Protein AF-A0A6L7A6V3-F1 (afdb_monomer_lite)

pLDDT: mean 77.05, std 11.84, range [55.84, 94.25]

InterPro domains:
  IPR019598 Universal stress protein B [NF003435] (1-65)
  IPR019598 Universal stress protein B [PF10625] (1-65)

Sequence (65 aa):
MISTVALFWALCVVCIVNMARYFSSLRALLVVLRNCDPLLYQYVDGGGFFTSHGQPNKQVRLVWY

Organism: Escherichia coli (NCBI:txid562)

Foldseek 3Di:
DDDPVVVVVVVVVVVVVVVVVVVVVVLVVLVVCCVPPVPLSVQLVVVCVPPPPRDVVSVVVVVVD

Structure (mmCIF, N/CA/C/O backbone):
data_AF-A0A6L7A6V3-F1
#
_entry.id   AF-A0A6L7A6V3-F1
#
loop_
_atom_site.group_PDB
_atom_site.id
_atom_site.type_symbol
_atom_site.label_atom_id
_atom_site.label_alt_id
_atom_site.label_comp_id
_atom_site.label_asym_id
_atom_site.label_entity_id
_atom_site.label_seq_id
_atom_site.pdbx_PDB_ins_code
_atom_site.Cartn_x
_atom_site.Cartn_y
_atom_site.Cartn_z
_atom_site.occupancy
_atom_site.B_iso_or_equiv
_atom_site.auth_seq_id
_atom_site.auth_comp_id
_atom_site.auth_asym_id
_atom_site.auth_atom_id
_atom_site.pdbx_PDB_model_num
ATOM 1 N N . MET A 1 1 ? 27.484 -5.591 -20.835 1.00 62.78 1 MET A N 1
ATOM 2 C CA . MET A 1 1 ? 27.212 -4.278 -20.208 1.00 62.78 1 MET A CA 1
ATOM 3 C C . MET A 1 1 ? 25.752 -4.279 -19.795 1.00 62.78 1 MET A C 1
ATOM 5 O O . MET A 1 1 ? 24.908 -4.466 -20.662 1.00 62.78 1 MET A O 1
ATOM 9 N N . ILE A 1 2 ? 25.446 -4.193 -18.498 1.00 76.81 2 ILE A N 1
ATOM 10 C CA . ILE A 1 2 ? 24.050 -4.111 -18.050 1.00 76.81 2 ILE A CA 1
ATOM 11 C C . ILE A 1 2 ? 23.509 -2.735 -18.468 1.00 76.81 2 ILE A C 1
ATOM 13 O O . ILE A 1 2 ? 24.158 -1.718 -18.227 1.00 76.81 2 ILE A O 1
ATOM 17 N N . SER A 1 3 ? 22.375 -2.695 -19.167 1.00 86.00 3 SER A N 1
ATOM 18 C CA . SER A 1 3 ? 21.786 -1.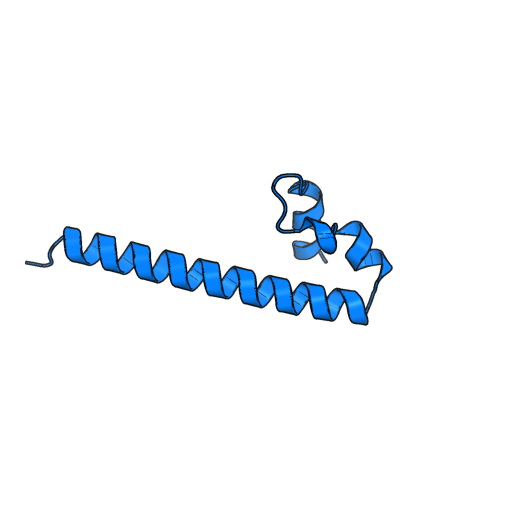424 -19.598 1.00 86.00 3 SER A CA 1
ATOM 19 C C . SER A 1 3 ? 21.183 -0.718 -18.385 1.00 86.00 3 SER A C 1
ATOM 21 O O . SER A 1 3 ? 20.283 -1.256 -17.739 1.00 86.00 3 SER A O 1
ATOM 23 N N . THR A 1 4 ? 21.653 0.487 -18.066 1.00 88.38 4 THR A N 1
ATOM 24 C CA . THR A 1 4 ? 21.090 1.333 -16.997 1.00 88.38 4 THR A CA 1
ATOM 25 C C . THR A 1 4 ? 19.597 1.595 -17.198 1.00 88.38 4 THR A C 1
ATOM 27 O O . THR A 1 4 ? 18.851 1.642 -16.224 1.00 88.38 4 THR A O 1
ATOM 30 N N . VAL A 1 5 ? 19.135 1.661 -18.453 1.00 89.38 5 VAL A N 1
ATOM 31 C CA . VAL A 1 5 ? 17.709 1.772 -18.808 1.00 89.38 5 VAL A CA 1
ATOM 32 C C . VAL A 1 5 ? 16.928 0.522 -18.394 1.00 89.38 5 VAL A C 1
ATOM 34 O O . VAL A 1 5 ? 15.824 0.636 -17.864 1.00 89.38 5 VAL A O 1
ATOM 37 N N . ALA A 1 6 ? 17.503 -0.669 -18.587 1.00 89.19 6 ALA A N 1
ATOM 38 C CA . ALA A 1 6 ? 16.876 -1.923 -18.171 1.00 89.19 6 ALA A CA 1
ATOM 39 C C . ALA A 1 6 ? 16.801 -2.040 -1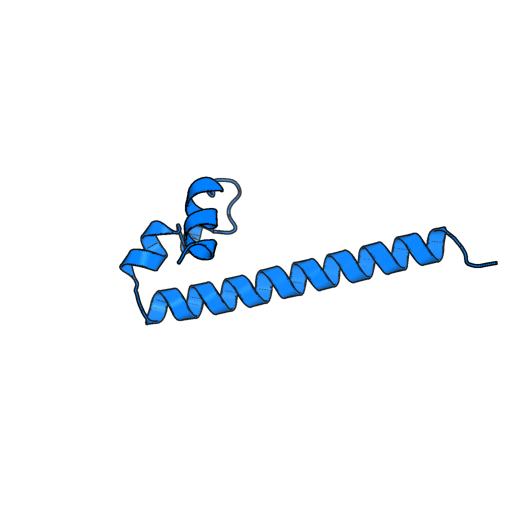6.639 1.00 89.19 6 ALA A C 1
ATOM 41 O O . ALA A 1 6 ? 15.778 -2.472 -16.112 1.00 89.19 6 ALA A O 1
ATOM 42 N N . LEU A 1 7 ? 17.842 -1.601 -15.920 1.00 90.75 7 LEU A N 1
ATOM 43 C CA . LEU A 1 7 ? 17.828 -1.547 -14.453 1.00 90.75 7 LEU A CA 1
ATOM 44 C C . LEU A 1 7 ? 16.787 -0.556 -13.923 1.00 90.75 7 LEU A C 1
ATOM 46 O O . LEU A 1 7 ? 16.056 -0.889 -12.995 1.00 90.75 7 LEU A O 1
ATOM 50 N N . PHE A 1 8 ? 16.683 0.631 -14.526 1.00 91.38 8 PHE A N 1
ATOM 51 C CA . PHE A 1 8 ? 15.672 1.621 -14.156 1.00 91.38 8 PHE A CA 1
ATOM 52 C C . PHE A 1 8 ? 14.259 1.052 -14.302 1.00 91.38 8 PHE A C 1
ATOM 54 O O . PHE A 1 8 ? 13.481 1.084 -13.352 1.00 91.38 8 PHE A O 1
ATOM 61 N N . TRP A 1 9 ? 13.954 0.448 -15.453 1.00 93.50 9 TRP A N 1
ATOM 62 C CA . TRP A 1 9 ? 12.656 -0.187 -15.683 1.00 93.50 9 TRP A CA 1
ATOM 63 C C . TRP A 1 9 ? 12.382 -1.342 -14.720 1.00 93.50 9 TRP A C 1
ATOM 65 O O . TRP A 1 9 ? 11.281 -1.431 -14.179 1.00 93.50 9 TRP A O 1
ATOM 75 N N . ALA A 1 10 ? 13.374 -2.194 -14.455 1.00 93.19 10 ALA A N 1
ATOM 76 C CA . ALA A 1 10 ? 13.235 -3.285 -13.496 1.00 93.19 10 ALA A CA 1
ATOM 77 C C . ALA A 1 10 ? 12.913 -2.761 -12.086 1.00 93.19 10 ALA A C 1
ATOM 79 O O . ALA A 1 10 ? 11.981 -3.250 -11.449 1.00 93.19 10 ALA A O 1
ATOM 80 N N . LEU A 1 11 ? 13.623 -1.728 -11.621 1.00 93.12 11 LEU A N 1
ATOM 81 C CA . LEU A 1 11 ? 13.356 -1.091 -10.331 1.00 93.12 11 LEU A CA 1
ATOM 82 C C . LEU A 1 11 ? 11.982 -0.415 -10.304 1.00 93.12 11 LEU A C 1
ATOM 84 O O . LEU A 1 11 ? 11.253 -0.589 -9.333 1.00 93.12 11 LEU A O 1
ATOM 88 N N . CYS A 1 12 ? 11.584 0.289 -11.367 1.00 93.44 12 CYS A N 1
ATOM 89 C CA . CYS A 1 12 ? 10.248 0.878 -11.473 1.00 93.44 12 CYS A CA 1
ATOM 90 C C . CYS A 1 12 ? 9.150 -0.184 -11.352 1.00 93.44 12 CYS A C 1
ATOM 92 O O . CYS A 1 12 ? 8.222 -0.012 -10.562 1.00 93.44 12 CYS A O 1
ATOM 94 N N . VAL A 1 13 ? 9.266 -1.297 -12.079 1.00 94.19 13 VAL A N 1
ATOM 95 C CA . VAL A 1 13 ? 8.288 -2.393 -12.024 1.00 94.19 13 VAL A CA 1
ATOM 96 C C . VAL A 1 13 ? 8.246 -3.014 -10.630 1.00 94.19 13 VAL A C 1
ATOM 98 O O . VAL A 1 13 ? 7.161 -3.175 -10.073 1.00 94.19 13 VAL A O 1
ATOM 101 N N . VAL A 1 14 ? 9.402 -3.307 -10.027 1.00 94.25 14 VAL A N 1
ATOM 102 C CA . VAL A 1 14 ? 9.468 -3.850 -8.661 1.00 94.25 14 VAL A CA 1
ATOM 103 C C . VAL A 1 14 ? 8.851 -2.878 -7.655 1.00 94.25 14 VAL A C 1
ATOM 105 O O . VAL A 1 14 ? 8.072 -3.310 -6.810 1.00 94.25 14 VAL A O 1
ATOM 108 N N . CYS A 1 15 ? 9.120 -1.576 -7.768 1.00 92.62 15 CYS A N 1
ATOM 109 C CA . CYS A 1 15 ? 8.517 -0.548 -6.921 1.00 92.62 15 CYS A CA 1
ATOM 110 C C . CYS A 1 15 ? 6.992 -0.509 -7.062 1.00 92.62 15 CYS A C 1
ATOM 112 O O . CYS A 1 15 ? 6.293 -0.476 -6.050 1.00 92.62 15 CYS A O 1
ATOM 114 N N . ILE A 1 16 ? 6.463 -0.560 -8.287 1.00 93.44 16 ILE A N 1
ATOM 115 C CA . ILE A 1 16 ? 5.014 -0.572 -8.535 1.00 93.44 16 ILE A CA 1
ATOM 116 C C . ILE A 1 16 ? 4.378 -1.837 -7.953 1.00 93.44 16 ILE A C 1
ATOM 118 O O . ILE A 1 16 ? 3.380 -1.746 -7.241 1.00 93.44 16 ILE A O 1
ATOM 122 N N . VAL A 1 17 ? 4.966 -3.010 -8.198 1.00 93.56 17 VAL A N 1
ATOM 123 C CA . VAL A 1 17 ? 4.480 -4.285 -7.645 1.00 93.56 17 VAL A CA 1
ATOM 124 C C . VAL A 1 17 ? 4.534 -4.271 -6.117 1.00 93.56 17 VAL A C 1
ATOM 126 O O . VAL A 1 17 ? 3.593 -4.720 -5.462 1.00 93.56 17 VAL A O 1
ATOM 129 N N . ASN A 1 18 ? 5.605 -3.727 -5.539 1.00 91.81 18 ASN A N 1
ATOM 130 C CA . ASN A 1 18 ? 5.752 -3.597 -4.096 1.00 91.81 18 ASN A CA 1
ATOM 131 C C . ASN A 1 18 ? 4.682 -2.669 -3.507 1.00 91.81 18 ASN A C 1
ATOM 133 O O . ASN A 1 18 ? 4.044 -3.031 -2.520 1.00 91.81 18 ASN A O 1
ATOM 137 N N . MET A 1 19 ? 4.418 -1.527 -4.150 1.00 86.44 19 MET A N 1
ATOM 138 C CA . MET A 1 19 ? 3.334 -0.628 -3.750 1.00 86.44 19 MET A CA 1
ATOM 139 C C . MET A 1 19 ? 1.970 -1.307 -3.871 1.00 86.44 19 MET A C 1
ATOM 141 O O . MET A 1 19 ? 1.191 -1.275 -2.924 1.00 86.44 19 MET A O 1
ATOM 145 N N . ALA A 1 20 ? 1.688 -1.997 -4.977 1.00 88.44 20 ALA A N 1
ATOM 146 C CA . ALA A 1 20 ? 0.433 -2.724 -5.163 1.00 88.44 20 ALA A CA 1
ATOM 147 C C . ALA A 1 20 ? 0.214 -3.807 -4.088 1.00 88.44 20 ALA A C 1
ATOM 149 O O . ALA A 1 20 ? -0.894 -3.944 -3.556 1.00 88.44 20 ALA A O 1
ATOM 150 N N . ARG A 1 21 ? 1.270 -4.547 -3.718 1.00 88.31 21 ARG A N 1
ATOM 151 C CA . ARG A 1 21 ? 1.219 -5.501 -2.599 1.00 88.31 21 ARG A CA 1
ATOM 152 C C . ARG A 1 21 ? 0.985 -4.806 -1.266 1.00 88.31 21 ARG A C 1
ATOM 154 O O . ARG A 1 21 ? 0.150 -5.271 -0.499 1.00 88.31 21 ARG A O 1
ATOM 161 N N . TYR A 1 22 ? 1.663 -3.693 -1.014 1.00 84.38 22 TYR A N 1
ATOM 162 C CA . TYR A 1 22 ? 1.474 -2.907 0.201 1.00 84.38 22 TYR A CA 1
ATOM 163 C C . TYR A 1 22 ? 0.023 -2.423 0.349 1.00 84.38 22 TYR A C 1
ATOM 165 O O . TYR A 1 22 ? -0.604 -2.665 1.381 1.00 84.38 22 TYR A O 1
ATOM 173 N N . PHE A 1 23 ? -0.554 -1.848 -0.711 1.00 82.00 23 PHE A N 1
ATOM 174 C CA . PHE A 1 23 ? -1.959 -1.430 -0.748 1.00 82.00 23 PHE A CA 1
ATOM 175 C C . PHE A 1 23 ? -2.923 -2.595 -0.501 1.00 82.00 23 PHE A C 1
ATOM 177 O O . PHE A 1 23 ? -3.878 -2.462 0.266 1.00 82.00 23 PHE A O 1
ATOM 184 N N . SER A 1 24 ? -2.663 -3.74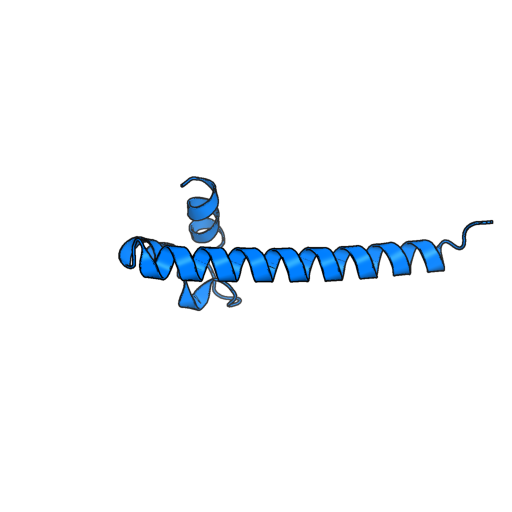9 -1.119 1.00 84.50 24 SER A N 1
ATOM 185 C CA . SER A 1 24 ? -3.499 -4.943 -0.958 1.00 84.50 24 SER A CA 1
ATOM 186 C C . SER A 1 24 ? -3.467 -5.473 0.478 1.00 84.50 24 SER A C 1
ATOM 188 O O . SER A 1 24 ? -4.524 -5.741 1.050 1.00 84.50 24 SER A O 1
ATOM 190 N N . SER A 1 25 ? -2.281 -5.557 1.088 1.00 83.88 25 SER A N 1
ATOM 191 C CA . SER A 1 25 ? -2.119 -5.983 2.483 1.00 83.88 25 SER A CA 1
ATOM 192 C C . SER A 1 25 ? -2.787 -5.021 3.461 1.00 83.88 25 S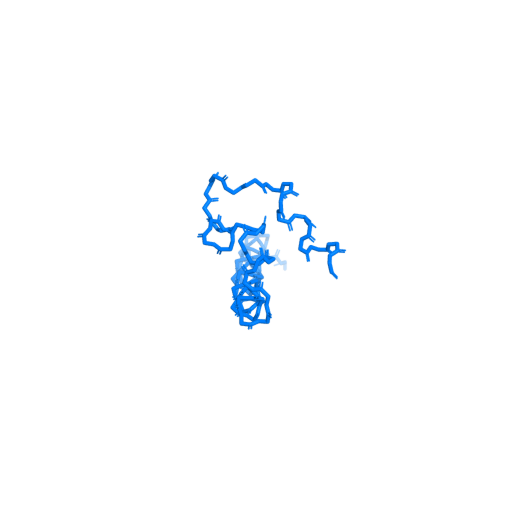ER A C 1
ATOM 194 O O . SER A 1 25 ? -3.490 -5.462 4.365 1.00 83.88 25 SER A O 1
ATOM 196 N N . LEU A 1 26 ? -2.628 -3.710 3.263 1.00 81.69 26 LEU A N 1
ATOM 197 C CA . LEU A 1 26 ? -3.299 -2.704 4.088 1.00 81.69 26 LEU A CA 1
ATOM 198 C C . LEU A 1 26 ? -4.819 -2.789 3.976 1.00 81.69 26 LEU A C 1
ATOM 200 O O . LEU A 1 26 ? -5.516 -2.720 4.984 1.00 81.69 26 LEU A O 1
ATOM 204 N N . ARG A 1 27 ? -5.350 -2.967 2.763 1.00 78.69 27 ARG A N 1
ATOM 205 C CA . ARG A 1 27 ? -6.791 -3.137 2.560 1.00 78.69 27 ARG A CA 1
ATOM 206 C C . ARG A 1 27 ? -7.302 -4.394 3.263 1.00 78.69 27 ARG A C 1
ATOM 208 O O . ARG A 1 27 ? -8.347 -4.331 3.900 1.00 78.69 27 ARG A O 1
ATOM 215 N N . ALA A 1 28 ? -6.568 -5.504 3.186 1.00 83.38 28 ALA A N 1
ATOM 216 C CA . ALA A 1 28 ? -6.904 -6.724 3.917 1.00 83.38 28 ALA A CA 1
ATOM 217 C C . ALA A 1 28 ? -6.888 -6.497 5.439 1.00 83.38 28 ALA A C 1
ATOM 219 O O . ALA A 1 28 ? -7.844 -6.864 6.118 1.00 83.38 28 ALA A O 1
ATOM 220 N N . LEU A 1 29 ? -5.860 -5.822 5.961 1.00 83.69 29 LEU A N 1
ATOM 221 C CA . LEU A 1 29 ? -5.750 -5.482 7.380 1.00 83.69 29 LEU A CA 1
ATOM 222 C C . LEU A 1 29 ? -6.907 -4.593 7.846 1.00 83.69 29 LEU A C 1
ATOM 224 O O . LEU A 1 29 ? -7.527 -4.888 8.859 1.00 83.69 29 LEU A O 1
ATOM 228 N N . LEU A 1 30 ? -7.257 -3.556 7.083 1.00 79.31 30 LEU A N 1
ATOM 229 C CA . LEU A 1 30 ? -8.400 -2.684 7.368 1.00 79.31 30 LEU A CA 1
ATOM 230 C C . LEU A 1 30 ? -9.733 -3.441 7.351 1.00 79.31 30 LEU A C 1
ATOM 232 O O . LEU A 1 30 ? -10.594 -3.175 8.185 1.00 79.31 30 LEU A O 1
ATOM 236 N N . VAL A 1 31 ? -9.911 -4.392 6.428 1.00 80.38 31 VAL A N 1
ATOM 237 C CA . VAL A 1 31 ? -11.103 -5.254 6.396 1.00 80.38 31 VAL A CA 1
ATOM 238 C C . VAL A 1 31 ? -11.170 -6.131 7.646 1.00 80.38 31 VAL A C 1
ATOM 240 O O . VAL A 1 31 ? -12.242 -6.253 8.234 1.00 80.38 31 VAL A O 1
ATOM 243 N N . VAL A 1 32 ? -10.052 -6.707 8.087 1.00 82.94 32 VAL A N 1
ATOM 244 C CA . VAL A 1 32 ? -10.002 -7.482 9.338 1.00 82.94 32 VAL A CA 1
ATOM 245 C C . VAL A 1 32 ? -10.288 -6.580 10.541 1.00 82.94 32 VAL A C 1
ATOM 247 O O . VAL A 1 32 ? -11.153 -6.909 11.347 1.00 82.94 32 VAL A O 1
ATOM 250 N N . LEU A 1 33 ? -9.663 -5.402 10.613 1.00 80.94 33 LEU A N 1
ATOM 251 C CA . LEU A 1 33 ? -9.866 -4.431 11.693 1.00 80.94 33 LEU A CA 1
ATOM 252 C C . LEU A 1 33 ? -11.326 -3.972 11.783 1.00 80.94 33 LEU A C 1
ATOM 254 O O . LEU A 1 33 ? -11.863 -3.840 12.876 1.00 80.94 33 LEU A O 1
ATOM 258 N N . ARG A 1 34 ? -11.996 -3.792 10.638 1.00 76.94 34 ARG A N 1
ATOM 259 C CA . ARG A 1 34 ? -13.430 -3.480 10.577 1.00 76.94 34 ARG A CA 1
ATOM 260 C C . ARG A 1 34 ? -14.297 -4.569 11.215 1.00 76.94 34 ARG A C 1
ATOM 262 O O . ARG A 1 34 ? -15.337 -4.238 11.777 1.00 76.94 34 ARG A O 1
ATOM 269 N N . ASN A 1 35 ? -13.908 -5.836 11.080 1.00 80.00 35 ASN A N 1
ATOM 270 C CA . ASN A 1 35 ? -14.657 -6.970 11.621 1.00 80.00 35 ASN A CA 1
ATOM 271 C C . ASN A 1 35 ? -14.348 -7.226 13.103 1.00 80.00 35 ASN A C 1
ATOM 273 O O . ASN A 1 35 ? -15.253 -7.615 13.834 1.00 80.00 35 ASN A O 1
ATOM 277 N N . CYS A 1 36 ? -13.106 -7.009 13.543 1.00 81.25 36 CYS A N 1
ATOM 278 C CA . CYS A 1 36 ? -12.713 -7.210 14.938 1.00 81.25 36 CYS A CA 1
ATOM 279 C C . CYS A 1 36 ? -13.113 -6.026 15.832 1.00 81.25 36 CYS A C 1
ATOM 281 O O . CYS A 1 36 ? -13.717 -6.239 16.876 1.00 81.25 36 CYS A O 1
ATOM 283 N N . ASP A 1 37 ? -12.826 -4.789 15.404 1.00 79.56 37 ASP A N 1
ATOM 284 C CA . ASP A 1 37 ? -12.962 -3.582 16.227 1.00 79.56 37 ASP A CA 1
ATOM 285 C C . ASP A 1 37 ? -13.404 -2.358 15.397 1.00 79.56 37 ASP A C 1
ATOM 287 O O . ASP A 1 37 ? -12.583 -1.538 14.957 1.00 79.56 37 ASP A O 1
ATOM 291 N N . PRO A 1 38 ? -14.723 -2.160 15.202 1.00 76.50 38 PRO A N 1
ATOM 292 C CA . PRO A 1 38 ? -15.249 -1.086 14.357 1.00 76.50 38 PRO A CA 1
ATOM 293 C C . PRO A 1 38 ? -14.916 0.322 14.881 1.00 76.50 38 PRO A C 1
ATOM 295 O O . PRO A 1 38 ? -14.773 1.255 14.089 1.00 76.50 38 PRO A O 1
ATOM 298 N N . LEU A 1 39 ? -14.728 0.482 16.197 1.00 78.62 39 LEU A N 1
ATOM 299 C CA . LEU A 1 39 ? -14.294 1.743 16.810 1.00 78.62 39 LEU A CA 1
ATOM 300 C C . LEU A 1 39 ? -12.859 2.104 16.404 1.00 78.62 39 LEU A C 1
ATOM 302 O O . LEU A 1 39 ? -12.590 3.246 16.032 1.00 78.62 39 LEU A O 1
ATOM 306 N N . LEU A 1 40 ? -11.942 1.130 16.428 1.00 72.94 40 LEU A N 1
ATOM 307 C CA . LEU A 1 40 ? -10.546 1.340 16.042 1.00 72.94 40 LEU A CA 1
ATOM 308 C C . LEU A 1 40 ? -10.425 1.609 14.536 1.00 72.94 40 LEU A C 1
ATOM 310 O O . LEU A 1 40 ? -9.678 2.498 14.124 1.00 72.94 40 LEU A O 1
ATOM 314 N N . TYR A 1 41 ? -11.235 0.923 13.723 1.00 73.31 41 TYR A N 1
ATOM 315 C CA . TYR A 1 41 ? -11.365 1.204 12.292 1.00 73.31 41 TYR A CA 1
ATOM 31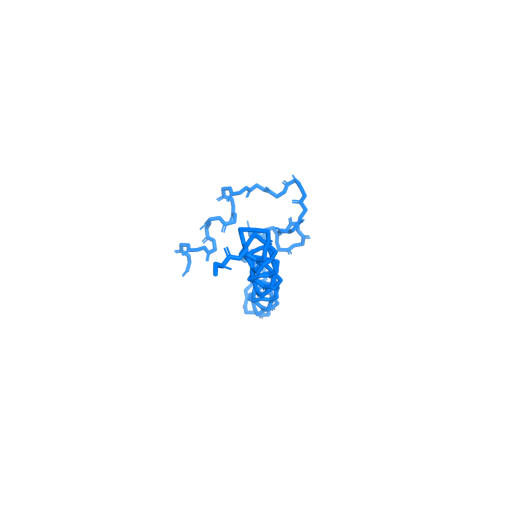6 C C . TYR A 1 41 ? -11.786 2.658 12.019 1.00 73.31 41 TYR A C 1
ATOM 318 O O . TYR A 1 41 ? -11.244 3.302 11.122 1.00 73.31 41 TYR A O 1
ATOM 326 N N . GLN A 1 42 ? -12.708 3.213 12.809 1.00 74.12 42 GLN A N 1
ATOM 327 C CA . GLN A 1 42 ? -13.132 4.610 12.680 1.00 74.12 42 GLN A CA 1
ATOM 328 C C . GLN A 1 42 ? -12.061 5.597 13.181 1.00 74.12 42 GLN A C 1
ATOM 330 O O . GLN A 1 42 ? -11.886 6.666 12.595 1.00 74.12 42 GLN A O 1
ATOM 335 N N . TYR A 1 43 ? -11.287 5.226 14.207 1.00 70.62 43 TYR A N 1
ATOM 336 C CA . TYR A 1 43 ? -10.155 6.020 14.705 1.00 70.62 43 TYR A CA 1
ATOM 337 C C . TYR A 1 43 ? -9.001 6.134 13.709 1.00 70.62 43 TYR A C 1
ATOM 339 O O . TYR A 1 43 ? -8.349 7.181 13.649 1.00 70.62 43 TYR A O 1
ATOM 347 N N . VAL A 1 44 ? -8.752 5.075 12.938 1.00 67.31 44 VAL A N 1
ATOM 348 C CA . VAL A 1 44 ? -7.739 5.070 11.875 1.00 67.31 44 VAL A CA 1
ATOM 349 C C . VAL A 1 44 ? -8.307 5.576 10.541 1.00 67.31 44 VAL A C 1
ATOM 351 O O . VAL A 1 44 ? -7.642 5.533 9.511 1.00 67.31 44 VAL A O 1
ATOM 354 N N . ASP A 1 45 ? -9.517 6.138 10.554 1.00 70.75 45 ASP A N 1
ATOM 355 C CA . ASP A 1 45 ? -10.139 6.700 9.359 1.00 70.75 45 ASP A CA 1
ATOM 356 C C . ASP A 1 45 ? -10.240 5.646 8.241 1.00 70.75 45 ASP A C 1
ATOM 358 O O . ASP A 1 45 ? -9.825 5.854 7.107 1.00 70.75 45 ASP A O 1
ATOM 362 N N . GLY A 1 46 ? -10.746 4.451 8.564 1.00 63.97 46 GLY A N 1
ATOM 363 C CA . GLY A 1 46 ? -10.685 3.286 7.677 1.00 63.97 46 GLY A CA 1
ATOM 364 C C . GLY A 1 46 ? -11.357 3.473 6.309 1.00 63.97 46 GLY A C 1
ATOM 365 O O . GLY A 1 46 ? -10.963 2.828 5.341 1.00 63.97 46 GLY A O 1
ATOM 366 N N . GLY A 1 47 ? -12.335 4.384 6.199 1.00 66.06 47 GLY A N 1
ATOM 367 C CA . GLY A 1 47 ? -12.923 4.805 4.918 1.00 66.06 47 GLY A CA 1
ATOM 368 C C . GLY A 1 47 ? -12.086 5.841 4.154 1.00 66.06 47 GLY A C 1
ATOM 369 O O . GLY A 1 47 ? -12.125 5.866 2.925 1.00 66.06 47 GLY A O 1
ATOM 370 N N . GLY A 1 48 ? -11.311 6.663 4.867 1.00 65.94 48 GLY A N 1
ATOM 371 C CA . GLY A 1 48 ? -10.410 7.686 4.336 1.00 65.94 48 GLY A CA 1
ATOM 372 C C . GLY A 1 48 ? -8.931 7.277 4.278 1.00 65.94 48 GLY A C 1
ATOM 373 O O . GLY A 1 48 ? -8.101 8.071 3.849 1.00 65.94 48 GLY A O 1
ATOM 374 N N . PHE A 1 49 ? -8.565 6.047 4.650 1.00 65.25 49 PHE A N 1
ATOM 375 C CA . PHE A 1 49 ? -7.162 5.623 4.773 1.00 65.25 49 PHE A CA 1
ATOM 376 C C . PHE A 1 49 ? -6.348 5.777 3.474 1.00 65.25 49 PHE A C 1
ATOM 378 O O . PHE A 1 49 ? -5.135 5.960 3.511 1.00 65.25 49 PHE A O 1
ATOM 385 N N . PHE A 1 50 ? -7.016 5.728 2.317 1.00 62.66 50 PHE A N 1
ATOM 386 C CA . PHE A 1 50 ? -6.410 5.944 0.998 1.00 62.66 50 PHE A CA 1
ATOM 387 C C . PHE A 1 50 ? -6.809 7.276 0.344 1.00 62.66 50 PHE A C 1
ATOM 389 O O . PHE A 1 50 ? -6.456 7.508 -0.811 1.00 62.66 50 PHE A O 1
ATOM 396 N N . THR A 1 51 ? -7.549 8.146 1.041 1.00 63.12 51 THR A N 1
ATOM 397 C CA . THR A 1 51 ? -7.893 9.475 0.519 1.00 63.12 51 THR A CA 1
ATOM 398 C C . THR A 1 51 ? -6.768 10.469 0.798 1.00 63.12 51 THR A C 1
ATOM 400 O O . THR A 1 51 ? -6.087 10.388 1.818 1.00 63.12 51 THR A O 1
ATOM 403 N N . SER A 1 52 ? -6.583 11.450 -0.084 1.00 57.22 52 SER A N 1
ATOM 404 C CA . SER A 1 52 ? -5.564 12.507 0.034 1.00 57.22 52 SER A CA 1
ATOM 405 C C . SER A 1 52 ? -5.761 13.446 1.238 1.00 57.22 52 SER A C 1
ATOM 407 O O . SER A 1 52 ? -4.874 14.233 1.553 1.00 57.22 52 SER A O 1
ATOM 409 N N . HIS A 1 53 ? -6.904 13.347 1.924 1.00 57.41 53 HIS A N 1
ATOM 410 C CA . HIS A 1 53 ? -7.199 14.001 3.205 1.00 57.41 53 HIS A CA 1
ATOM 411 C C . HIS A 1 53 ? -6.824 13.168 4.447 1.00 57.41 53 HIS A C 1
ATOM 413 O O . HIS A 1 53 ? -6.980 13.655 5.569 1.00 57.41 53 HIS A O 1
ATOM 419 N N . GLY A 1 54 ? -6.349 11.929 4.274 1.00 55.84 54 GLY A N 1
ATOM 420 C CA . GLY A 1 54 ? -5.977 11.045 5.373 1.00 55.84 54 GLY A CA 1
ATOM 421 C C . GLY A 1 54 ? -4.860 11.660 6.211 1.00 55.84 54 GLY A C 1
ATOM 422 O O . GLY A 1 54 ? -3.792 11.992 5.705 1.00 55.84 54 GLY A O 1
ATOM 423 N N . GLN A 1 55 ? -5.107 11.844 7.508 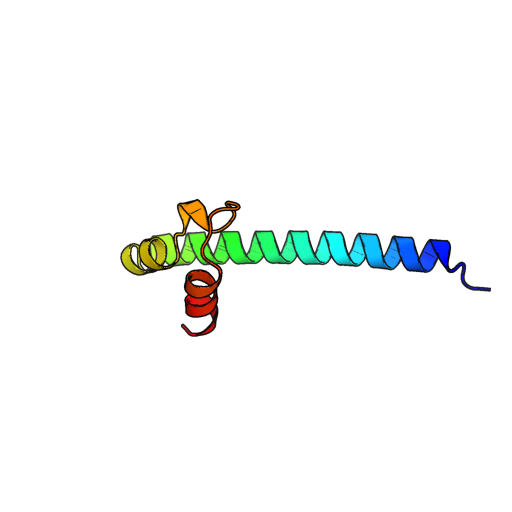1.00 60.53 55 GLN A N 1
ATOM 424 C CA . GLN A 1 55 ? -4.098 12.375 8.419 1.00 60.53 55 GLN A CA 1
ATOM 425 C C . GLN A 1 55 ? -3.026 11.293 8.652 1.00 60.53 55 GLN A C 1
ATOM 427 O O . GLN A 1 55 ? -3.320 10.311 9.342 1.00 60.53 55 GLN A O 1
ATOM 432 N N . PRO A 1 56 ? -1.774 11.459 8.173 1.00 61.69 56 PRO A N 1
ATOM 433 C CA . PRO A 1 56 ? -0.733 10.433 8.312 1.00 61.69 56 PRO A CA 1
ATOM 434 C C . PRO A 1 56 ? -0.451 10.108 9.784 1.00 61.69 56 PRO A C 1
ATOM 436 O O . PRO A 1 56 ? -0.154 8.972 10.140 1.00 61.69 56 PRO A O 1
ATOM 439 N N . ASN A 1 57 ? -0.662 11.083 10.673 1.00 60.97 57 ASN A N 1
ATOM 440 C CA . ASN A 1 57 ? -0.513 10.919 12.116 1.00 60.97 57 ASN A CA 1
ATOM 441 C C . ASN A 1 57 ? -1.516 9.910 12.720 1.00 60.97 57 ASN A C 1
ATOM 443 O O . ASN A 1 57 ? -1.213 9.237 13.702 1.00 60.97 57 ASN A O 1
ATOM 447 N N . LYS A 1 58 ? -2.708 9.761 12.122 1.00 64.00 58 LYS A N 1
ATOM 448 C CA . LYS A 1 58 ? -3.695 8.743 12.524 1.00 64.00 58 LYS A CA 1
ATOM 449 C C . LYS A 1 58 ? -3.370 7.365 11.943 1.00 64.00 58 LYS A C 1
ATOM 451 O O . LYS A 1 58 ? -3.627 6.367 12.606 1.00 64.00 58 LYS A O 1
ATOM 456 N N . GLN A 1 59 ? -2.747 7.307 10.764 1.00 64.25 59 GLN A N 1
ATOM 457 C CA . GLN A 1 59 ? -2.315 6.050 10.139 1.00 64.25 59 GLN A CA 1
ATOM 458 C C . GLN A 1 59 ? -1.145 5.401 10.890 1.00 64.25 59 GLN A C 1
ATOM 460 O O . GLN A 1 59 ? -1.118 4.184 11.050 1.00 64.25 59 GLN A O 1
ATOM 465 N N . VAL A 1 60 ? -0.221 6.205 11.425 1.00 64.38 60 VAL A N 1
ATOM 466 C CA . VAL A 1 60 ? 0.914 5.719 12.231 1.00 64.38 60 VAL A CA 1
ATOM 467 C C . VAL A 1 60 ? 0.451 5.001 13.505 1.00 64.38 60 VAL A C 1
ATOM 469 O O . VAL A 1 60 ? 1.103 4.053 13.931 1.00 64.38 60 VAL A O 1
ATOM 472 N N . ARG A 1 61 ? -0.712 5.345 14.082 1.00 63.94 61 ARG A N 1
ATOM 473 C CA . ARG A 1 61 ? -1.261 4.611 15.242 1.00 63.94 61 ARG A CA 1
ATOM 474 C C . ARG A 1 61 ? -1.620 3.156 14.938 1.00 63.94 61 ARG A C 1
ATOM 476 O O . ARG A 1 61 ? -1.642 2.373 15.871 1.00 63.94 61 ARG A O 1
ATOM 483 N N . LEU A 1 62 ? -1.861 2.794 13.677 1.00 66.19 62 LEU A N 1
ATOM 484 C CA . LEU A 1 62 ? -2.113 1.406 13.264 1.00 66.19 62 LEU A CA 1
ATOM 485 C C . LEU A 1 62 ? -0.811 0.591 13.184 1.00 66.19 62 LEU A C 1
ATOM 487 O O . LEU A 1 62 ? -0.858 -0.624 13.264 1.00 66.19 62 LEU A O 1
ATOM 491 N N . VAL A 1 63 ? 0.350 1.253 13.074 1.00 63.22 63 VAL A N 1
ATOM 492 C CA . VAL A 1 63 ? 1.679 0.617 13.192 1.00 63.22 63 VAL A CA 1
ATOM 493 C C . VAL A 1 63 ? 2.079 0.419 14.660 1.00 63.22 63 VAL A C 1
ATOM 495 O O . VAL A 1 63 ? 2.851 -0.481 14.970 1.00 63.22 63 VAL A O 1
ATOM 498 N N . TRP A 1 64 ? 1.578 1.277 15.554 1.00 62.09 64 TRP A N 1
ATOM 499 C CA . TRP A 1 64 ? 1.836 1.214 16.998 1.00 62.09 64 TRP A CA 1
ATOM 500 C C . TRP A 1 64 ? 0.861 0.323 17.778 1.00 62.09 64 TRP A C 1
ATOM 502 O O . TRP A 1 64 ? 1.078 0.123 18.973 1.00 62.09 64 TRP A O 1
ATOM 512 N N . TYR A 1 65 ? -0.208 -0.150 17.136 1.00 61.06 65 TYR A N 1
ATOM 513 C CA . TYR A 1 65 ? -1.151 -1.117 17.697 1.00 61.06 65 TYR A CA 1
ATOM 514 C C . TYR A 1 65 ? -0.687 -2.535 17.366 1.00 61.06 65 TYR A C 1
ATOM 516 O O . TYR A 1 65 ? -0.743 -3.392 18.272 1.00 61.06 65 TYR A O 1
#

Radius of gyration: 16.36 Å; chains: 1; bounding box: 42×22×38 Å

Secondary structure (DSSP, 8-state):
---HHHHHHHHHHHHHHHHHHHHHHHHHHHHHHHHH-HHHHHHTTTTTTTSTT--HHHHHHHH--